Protein AF-A0AAD7ZLG3-F1 (afdb_monomer_lite)

Foldseek 3Di:
DDPPPPPPLCAAPPPRHRDDVVPDPVPDDDDDDDDDDDDDPVQVPDDPQKDWDQDPVRDIDIDGNDDDDPPDDDDDDDDDDDPDDDVVPPPD

Secondary structure (DSSP, 8-state):
---------SS-TTT-SSS-GGG-TT-----PPPPP-PPPHHHHT--TTEEEEE-TTS-EEEEESS---TT-----------S---TT----

pLDDT: mean 82.07, std 16.31, range [37.31, 97.0]

InterPro domains:
  IPR046341 SET domain superfamily [G3DSA:2.170.270.10] (9-89)

Sequence (92 aa):
MENTQKSLLTGCNVCGRNHSTESCSFLQELKPVQDTKTPSRARLTLPANLEVQNLADNTTTVLARAPFTRSIQFGPFIAKRTQMLHPAEIFL

Radius of gyration: 25.39 Å; chains: 1; bounding box: 50×35×60 Å

Structure (mmCIF, N/CA/C/O backbone):
data_AF-A0AAD7ZLG3-F1
#
_entry.id   AF-A0AAD7ZLG3-F1
#
loop_
_atom_site.group_PDB
_atom_site.id
_atom_site.type_symbol
_atom_site.label_atom_id
_atom_site.label_alt_id
_atom_site.label_comp_id
_atom_site.label_asym_id
_atom_site.label_entity_id
_atom_site.label_seq_id
_atom_site.pdbx_PDB_ins_code
_atom_site.Cartn_x
_atom_site.Cartn_y
_atom_site.Cartn_z
_atom_site.occupancy
_atom_site.B_iso_or_equiv
_atom_site.auth_seq_id
_atom_site.auth_comp_id
_atom_site.auth_asym_id
_atom_site.auth_atom_id
_atom_site.pdbx_PDB_model_num
ATOM 1 N N . MET A 1 1 ? -17.755 22.687 14.090 1.00 37.56 1 MET A N 1
ATOM 2 C CA . MET A 1 1 ? -19.178 22.492 14.436 1.00 37.56 1 MET A CA 1
ATOM 3 C C . MET A 1 1 ? -19.381 21.001 14.636 1.00 37.56 1 MET A C 1
ATOM 5 O O . MET A 1 1 ? -19.731 20.302 13.698 1.00 37.56 1 MET A O 1
ATOM 9 N N . GLU A 1 2 ? -19.032 20.501 15.819 1.00 41.03 2 GLU A N 1
ATOM 10 C CA . GLU A 1 2 ? -19.164 19.082 16.149 1.00 41.03 2 GLU A CA 1
ATOM 11 C C . GLU A 1 2 ? -20.531 18.896 16.806 1.00 41.03 2 GLU A C 1
ATOM 13 O O . GLU A 1 2 ? -20.785 19.374 17.910 1.00 41.03 2 GLU A O 1
ATOM 18 N N . ASN A 1 3 ? -21.462 18.323 16.046 1.00 46.06 3 ASN A N 1
ATOM 19 C CA . ASN A 1 3 ? -22.838 18.116 16.467 1.00 46.06 3 ASN A CA 1
ATOM 20 C C . ASN A 1 3 ? -22.894 16.865 17.349 1.00 46.06 3 ASN A C 1
ATOM 22 O O . ASN A 1 3 ? -23.190 15.768 16.878 1.00 46.06 3 ASN A O 1
ATOM 26 N N . THR A 1 4 ? -22.543 17.010 18.627 1.00 50.47 4 THR A N 1
ATOM 27 C CA . THR A 1 4 ? -22.702 15.937 19.609 1.00 50.47 4 THR A CA 1
ATOM 28 C C . THR A 1 4 ? -24.183 15.818 19.949 1.00 50.47 4 THR A C 1
ATOM 30 O O . THR A 1 4 ? -24.688 16.484 20.853 1.00 50.47 4 THR A O 1
ATOM 33 N N . GLN A 1 5 ? -24.893 14.964 19.213 1.00 54.72 5 GLN A N 1
ATOM 34 C CA . GLN A 1 5 ? -26.221 14.488 19.588 1.00 54.72 5 GLN A CA 1
ATOM 35 C C . GLN A 1 5 ? -26.107 13.706 20.907 1.00 54.72 5 GLN A C 1
ATOM 37 O O . GLN A 1 5 ? -25.960 12.486 20.925 1.00 54.72 5 GLN A O 1
ATOM 42 N N . LYS A 1 6 ? -26.126 14.420 22.039 1.00 52.59 6 LYS A N 1
ATOM 43 C CA . LYS A 1 6 ? -26.277 13.825 23.367 1.00 52.59 6 LYS A CA 1
ATOM 44 C C . LYS A 1 6 ? -27.686 13.249 23.453 1.00 52.59 6 LYS A C 1
ATOM 46 O O . LYS A 1 6 ? -28.650 13.976 23.669 1.00 52.59 6 LYS A O 1
ATOM 51 N N . SER A 1 7 ? -27.789 11.940 23.249 1.00 55.25 7 SER A N 1
ATOM 52 C CA . SER A 1 7 ? -28.999 11.173 23.521 1.00 55.25 7 SER A CA 1
ATOM 53 C C . SER A 1 7 ? -29.451 11.428 24.962 1.00 55.25 7 SER A C 1
ATOM 55 O O . SER A 1 7 ? -28.741 11.090 25.908 1.00 55.25 7 SER A O 1
ATOM 57 N N . LEU A 1 8 ? -30.625 12.046 25.114 1.00 57.59 8 LEU A N 1
ATOM 58 C CA . LEU A 1 8 ? -31.312 12.358 26.373 1.00 57.59 8 LEU A CA 1
ATOM 59 C C . LEU A 1 8 ? -31.891 11.087 27.026 1.00 57.59 8 LEU A C 1
ATOM 61 O O . LEU A 1 8 ? -33.082 11.005 27.311 1.00 57.59 8 LEU A O 1
ATOM 65 N N . LEU A 1 9 ? -31.064 10.065 27.236 1.00 58.81 9 LEU A N 1
ATOM 66 C CA . LEU A 1 9 ? -31.428 8.912 28.055 1.00 58.81 9 LEU A CA 1
ATOM 67 C C . LEU A 1 9 ? -31.048 9.256 29.494 1.00 58.81 9 LEU A C 1
ATOM 69 O O . LEU A 1 9 ? -29.869 9.305 29.840 1.00 58.81 9 LEU A O 1
ATOM 73 N N . THR A 1 10 ? -32.048 9.565 30.320 1.00 69.56 10 THR A N 1
ATOM 74 C CA . THR A 1 10 ? -31.899 9.943 31.736 1.00 69.56 10 THR A CA 1
ATOM 75 C C . THR A 1 10 ? -31.546 8.726 32.603 1.00 69.56 10 THR A C 1
ATOM 77 O O . THR A 1 10 ? -32.249 8.397 33.555 1.00 69.56 10 THR A O 1
ATOM 80 N N . GLY A 1 11 ? -30.486 8.000 32.248 1.00 79.12 11 GLY A N 1
ATOM 81 C CA . GLY A 1 11 ? -30.049 6.808 32.961 1.00 79.12 11 GLY A CA 1
ATOM 82 C C . GLY A 1 11 ? -29.055 5.955 32.178 1.00 79.12 11 GLY A C 1
ATOM 83 O O . GLY A 1 11 ? -28.840 6.125 30.981 1.00 79.12 11 GLY A O 1
ATOM 84 N N . CYS A 1 12 ? -28.443 5.015 32.887 1.00 86.94 12 CYS A N 1
ATOM 85 C CA . CYS A 1 12 ? -27.511 4.047 32.339 1.00 86.94 12 CYS A CA 1
ATOM 86 C C . CYS A 1 12 ? -28.217 3.088 31.371 1.00 86.94 12 CYS A C 1
ATOM 88 O O . CYS A 1 12 ? -29.170 2.411 31.756 1.00 86.94 12 CYS A O 1
ATOM 90 N N . ASN A 1 13 ? -27.693 2.938 30.152 1.00 85.81 13 ASN A N 1
ATOM 91 C CA . ASN A 1 13 ? -28.260 2.047 29.127 1.00 85.81 13 ASN A CA 1
ATOM 92 C C . ASN A 1 13 ? -28.091 0.550 29.437 1.00 85.81 13 ASN A C 1
ATOM 94 O O . ASN A 1 13 ? -28.653 -0.286 28.741 1.00 85.81 13 ASN A O 1
ATOM 98 N N . VAL A 1 14 ? -27.298 0.206 30.453 1.00 87.25 14 VAL A N 1
ATOM 99 C CA . VAL A 1 14 ? -27.014 -1.185 30.840 1.00 87.25 14 VAL A CA 1
ATOM 100 C C . VAL A 1 14 ? -27.894 -1.634 32.003 1.00 87.25 14 VAL A C 1
ATOM 102 O O . VAL A 1 14 ? -28.344 -2.773 32.024 1.00 87.25 14 VAL A O 1
ATOM 105 N N . CYS A 1 15 ? -28.160 -0.759 32.978 1.00 87.25 15 CYS A N 1
ATOM 106 C CA . CYS A 1 15 ? -28.911 -1.143 34.180 1.00 87.25 15 CYS A CA 1
ATOM 107 C C . CYS A 1 15 ? -30.014 -0.175 34.611 1.00 87.25 15 CYS A C 1
ATOM 109 O O . CYS A 1 15 ? -30.581 -0.351 35.687 1.00 87.25 15 CYS A O 1
ATOM 111 N N . GLY A 1 16 ? -30.286 0.872 33.831 1.00 84.25 16 GLY A N 1
ATOM 112 C CA . GLY A 1 16 ? -31.368 1.829 34.077 1.00 84.25 16 GLY A CA 1
ATOM 113 C C . GLY A 1 16 ? -31.184 2.743 35.294 1.00 84.25 16 GLY A C 1
ATOM 114 O O . GLY A 1 16 ? -32.046 3.570 35.568 1.00 84.25 16 GLY A O 1
ATOM 115 N N . ARG A 1 17 ? -30.079 2.622 36.041 1.00 85.19 17 ARG A N 1
ATOM 116 C CA . ARG A 1 17 ? -29.780 3.473 37.206 1.00 85.19 17 ARG A CA 1
ATOM 117 C C . ARG A 1 17 ? -29.204 4.828 36.783 1.00 85.19 17 ARG A C 1
ATOM 119 O O . ARG A 1 17 ? -28.662 4.964 35.690 1.00 85.19 17 ARG A O 1
ATOM 126 N N . ASN A 1 18 ? -29.275 5.821 37.670 1.00 86.19 18 ASN A N 1
ATOM 127 C CA . ASN A 1 18 ? -28.799 7.181 37.399 1.00 86.19 18 ASN A CA 1
ATOM 128 C C . ASN A 1 18 ? -27.261 7.284 37.449 1.00 86.19 18 ASN A C 1
ATOM 130 O O . ASN A 1 18 ? -26.684 7.654 38.468 1.00 86.19 18 ASN A O 1
ATOM 134 N N . HIS A 1 19 ? -26.602 6.894 36.362 1.00 84.06 19 HIS A N 1
ATOM 135 C CA . HIS A 1 19 ? -25.175 7.094 36.104 1.00 84.06 19 HIS A CA 1
ATOM 136 C C . HIS A 1 19 ? -24.908 7.043 34.594 1.00 84.06 19 HIS A C 1
ATOM 138 O O . HIS A 1 19 ? -25.754 6.578 33.827 1.00 84.06 19 HIS A O 1
ATOM 144 N N . SER A 1 20 ? -23.733 7.506 34.157 1.00 84.62 20 SER A N 1
ATOM 145 C CA . SER A 1 20 ? -23.309 7.333 32.764 1.00 84.62 20 SER A CA 1
ATOM 146 C C . SER A 1 20 ? -23.098 5.852 32.465 1.00 84.62 20 SER A C 1
ATOM 148 O O . SER A 1 20 ? -22.556 5.129 33.295 1.00 84.62 20 SER A O 1
ATOM 150 N N . THR A 1 21 ? -23.466 5.392 31.272 1.00 84.12 21 THR A N 1
ATOM 151 C CA . THR A 1 21 ? -23.284 3.986 30.881 1.00 84.12 21 THR A CA 1
ATOM 152 C C . THR A 1 21 ? -21.849 3.498 31.107 1.00 84.12 21 THR A C 1
ATOM 154 O O . THR A 1 21 ? -21.670 2.403 31.621 1.00 84.12 21 THR A O 1
ATOM 157 N N . GLU A 1 22 ? -20.846 4.337 30.840 1.00 82.56 22 GLU A N 1
ATOM 158 C CA . GLU A 1 22 ? -19.414 4.044 31.028 1.00 82.56 22 GLU A CA 1
ATOM 159 C C . GLU A 1 22 ? -19.017 3.716 32.478 1.00 82.56 22 GLU A C 1
ATOM 161 O O . GLU A 1 22 ? -18.080 2.958 32.697 1.00 82.56 22 GLU A O 1
ATOM 166 N N . SER A 1 23 ? -19.731 4.256 33.472 1.00 82.50 23 SER A N 1
ATOM 167 C CA . SER A 1 23 ? -19.450 4.045 34.903 1.00 82.50 23 SER A CA 1
ATOM 168 C C . SER A 1 23 ? -20.252 2.892 35.517 1.00 82.50 23 SER A C 1
ATOM 170 O O . SER A 1 23 ? -20.289 2.717 36.736 1.00 82.50 23 SER A O 1
ATOM 172 N N . CYS A 1 24 ? -20.936 2.105 34.684 1.00 86.94 24 CYS A N 1
ATOM 173 C CA . CYS A 1 24 ? -21.805 1.045 35.154 1.00 86.94 24 CYS A CA 1
ATOM 174 C C . CYS A 1 24 ? -21.013 -0.119 35.744 1.00 86.94 24 CYS A C 1
ATOM 176 O O . CYS A 1 24 ? -20.189 -0.724 35.071 1.00 86.94 24 CYS A O 1
ATOM 178 N N . SER A 1 25 ? -21.354 -0.521 36.969 1.00 84.56 25 SER A N 1
ATOM 179 C CA . SER A 1 25 ? -20.721 -1.655 37.656 1.00 84.56 25 SER A CA 1
ATOM 180 C C . SER A 1 25 ? -20.889 -3.000 36.933 1.00 84.56 25 SER A C 1
ATOM 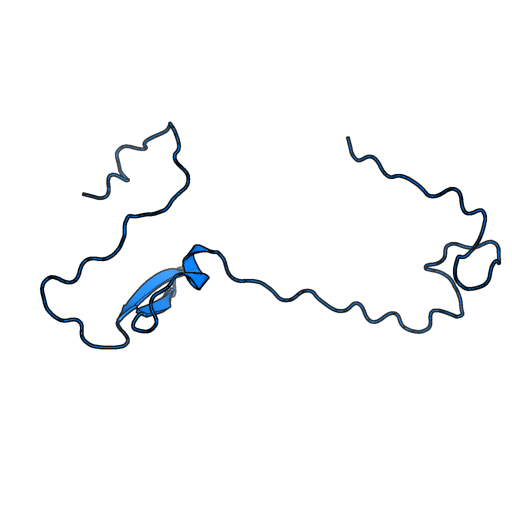182 O O . SER A 1 25 ? -20.199 -3.958 37.264 1.00 84.56 25 SER A O 1
ATOM 184 N N . PHE A 1 26 ? -21.838 -3.092 35.993 1.00 84.38 26 PHE A N 1
ATOM 185 C CA . PHE A 1 26 ? -22.027 -4.264 35.133 1.00 84.38 26 PHE A CA 1
ATOM 186 C C . PHE A 1 26 ? -21.055 -4.294 33.946 1.00 84.38 26 PHE A C 1
ATOM 188 O O . PHE A 1 26 ? -20.816 -5.361 33.390 1.00 84.38 26 PHE A O 1
ATOM 195 N N . LEU A 1 27 ? -20.481 -3.150 33.562 1.00 81.31 27 LEU A N 1
ATOM 196 C CA . LEU A 1 27 ? -19.411 -3.077 32.572 1.00 81.31 27 LEU A CA 1
ATOM 197 C C . LEU A 1 27 ? -18.079 -3.358 33.276 1.00 81.31 27 LEU A C 1
ATOM 199 O O . LEU A 1 27 ? -17.320 -2.451 33.604 1.00 81.31 27 LEU A O 1
ATOM 203 N N . GLN A 1 28 ? -17.814 -4.629 33.568 1.00 73.12 28 GLN A N 1
ATOM 204 C CA . GLN A 1 28 ? -16.504 -5.050 34.060 1.00 73.12 28 GLN A CA 1
ATOM 205 C C . GLN A 1 28 ? -15.515 -5.117 32.888 1.00 73.12 28 GLN A C 1
ATOM 207 O O . GLN A 1 28 ? -15.811 -5.731 31.867 1.00 73.12 28 GLN A O 1
ATOM 212 N N . GLU A 1 29 ? -14.364 -4.455 33.045 1.00 71.81 29 GLU A N 1
ATOM 213 C CA . GLU A 1 29 ? -13.205 -4.478 32.135 1.00 71.81 29 GLU A CA 1
ATOM 214 C C . GLU A 1 29 ? -13.544 -4.404 30.638 1.00 71.81 29 GLU A C 1
ATOM 216 O O . GLU A 1 29 ? -13.344 -5.350 29.872 1.00 71.81 29 GLU A O 1
ATOM 221 N N . LEU A 1 30 ? -14.006 -3.235 30.193 1.00 74.06 30 LEU A N 1
ATOM 222 C CA . LEU A 1 30 ? -14.107 -2.942 28.767 1.00 74.06 30 LEU A CA 1
ATOM 223 C C . LEU A 1 30 ? -12.718 -3.055 28.125 1.00 74.06 30 LEU A C 1
ATOM 225 O O . LEU A 1 30 ? -11.842 -2.223 28.358 1.00 74.06 30 LEU A O 1
ATOM 229 N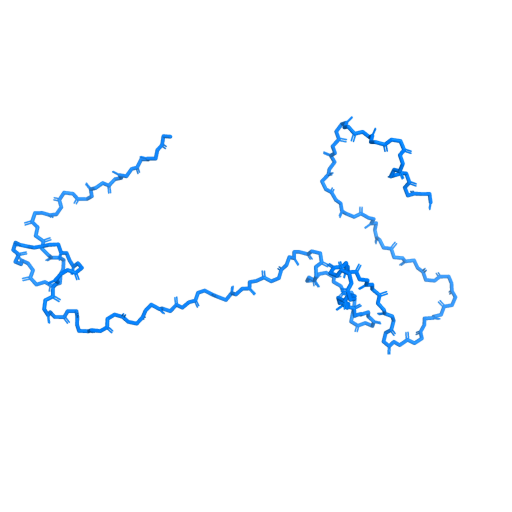 N . LYS A 1 31 ? -12.517 -4.086 27.303 1.00 81.44 31 LYS A N 1
ATOM 230 C CA . LYS A 1 31 ? -11.320 -4.238 26.472 1.00 81.44 31 LYS A CA 1
ATOM 231 C C . LYS A 1 31 ? -11.620 -3.637 25.102 1.00 81.44 31 LYS A C 1
ATOM 233 O O . LYS A 1 31 ? -12.317 -4.285 24.318 1.00 81.44 31 LYS A O 1
ATOM 238 N N . PRO A 1 32 ? -11.154 -2.411 24.800 1.00 80.62 32 PRO A N 1
ATOM 239 C CA . PRO A 1 32 ? -11.379 -1.827 23.490 1.00 80.62 32 PRO A CA 1
ATOM 240 C C . PRO A 1 32 ? -10.672 -2.683 22.440 1.00 80.62 32 PRO A C 1
ATOM 242 O O . PRO A 1 32 ? -9.467 -2.936 22.532 1.00 80.62 32 PRO A O 1
ATOM 245 N N . VAL A 1 33 ? -11.425 -3.124 21.438 1.00 89.38 33 VAL A N 1
ATOM 246 C CA . VAL A 1 33 ? -10.847 -3.756 20.255 1.00 89.38 33 VAL A CA 1
ATOM 247 C C . VAL A 1 33 ? -10.192 -2.649 19.441 1.00 89.38 33 VAL A C 1
ATOM 249 O O . VAL A 1 33 ? -10.850 -1.687 19.058 1.00 89.38 33 VAL A O 1
ATOM 252 N N . GLN A 1 34 ? -8.882 -2.757 19.235 1.00 90.31 34 GLN A N 1
ATOM 253 C CA . GLN A 1 34 ? -8.145 -1.790 18.432 1.00 90.31 34 GLN A CA 1
ATOM 254 C C . GLN A 1 34 ? -8.424 -2.028 16.953 1.00 90.31 34 GLN A C 1
ATOM 256 O O . GLN A 1 34 ? -8.389 -3.168 16.483 1.00 90.31 34 GLN A O 1
ATOM 261 N N . ASP A 1 35 ? -8.644 -0.944 16.217 1.00 89.00 35 ASP A N 1
ATOM 262 C CA . ASP A 1 35 ? -8.802 -1.017 14.774 1.00 89.00 35 ASP A CA 1
ATOM 263 C C . ASP A 1 35 ? -7.522 -1.523 14.105 1.00 89.00 35 ASP A C 1
ATOM 265 O O . ASP A 1 35 ? -6.390 -1.235 14.513 1.00 89.00 35 ASP A O 1
ATOM 269 N N . THR A 1 36 ? -7.703 -2.261 13.014 1.00 90.31 36 THR A N 1
ATOM 270 C CA . THR A 1 36 ? -6.578 -2.695 12.188 1.00 90.31 36 THR A CA 1
ATOM 271 C C . THR A 1 36 ? -6.018 -1.497 11.428 1.00 90.31 36 THR A C 1
ATOM 273 O O . THR A 1 36 ? -6.733 -0.821 10.684 1.00 90.31 36 THR A O 1
ATOM 276 N N . LYS A 1 37 ? -4.710 -1.250 11.562 1.00 88.38 37 LYS A N 1
ATOM 277 C CA . LYS A 1 37 ? -4.017 -0.235 10.760 1.00 88.38 37 LYS A CA 1
ATOM 278 C C . LYS A 1 37 ? -4.045 -0.645 9.291 1.00 88.38 37 LYS A C 1
ATOM 280 O O . LYS A 1 37 ? -3.277 -1.500 8.858 1.00 88.38 37 LYS A O 1
ATOM 285 N N . THR A 1 38 ? -4.929 -0.017 8.525 1.00 89.62 38 THR A N 1
ATOM 286 C CA . THR A 1 38 ? -5.040 -0.271 7.090 1.00 89.62 38 THR A CA 1
ATOM 287 C C . THR A 1 38 ? -3.940 0.507 6.359 1.00 89.62 38 THR A C 1
ATOM 289 O O . THR A 1 38 ? -3.814 1.717 6.569 1.00 89.62 38 THR A O 1
ATOM 292 N N . PRO A 1 39 ? -3.112 -0.143 5.524 1.00 87.81 39 PRO A N 1
ATOM 293 C CA . PRO A 1 39 ? -2.081 0.550 4.760 1.00 87.81 39 PRO A CA 1
ATOM 294 C C . PRO A 1 39 ? -2.696 1.520 3.742 1.00 87.81 39 PRO A C 1
ATOM 296 O O . PRO A 1 39 ? -3.855 1.400 3.345 1.00 87.81 39 PRO A O 1
ATOM 299 N N . SER A 1 40 ? -1.903 2.497 3.296 1.00 90.75 40 SER A N 1
ATOM 300 C CA . SER A 1 40 ? -2.360 3.468 2.301 1.00 90.75 40 SER A CA 1
ATOM 301 C C . SER A 1 40 ? -2.733 2.788 0.981 1.00 90.75 40 SER A C 1
ATOM 303 O O . SER A 1 40 ? -2.169 1.754 0.614 1.00 90.75 40 SER A O 1
ATOM 305 N N . ARG A 1 41 ? -3.627 3.424 0.209 1.00 91.38 41 ARG A N 1
ATOM 306 C CA . ARG A 1 41 ? -3.998 2.951 -1.135 1.00 91.38 41 ARG A CA 1
ATOM 307 C C . ARG A 1 41 ? -2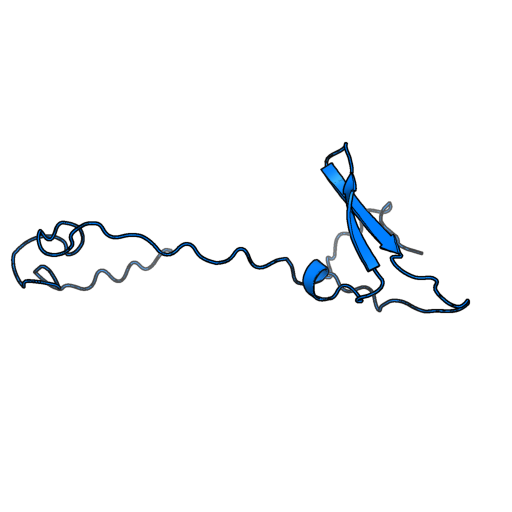.770 2.677 -2.006 1.00 91.38 41 ARG A C 1
ATOM 309 O O . ARG A 1 41 ? -2.739 1.655 -2.671 1.00 91.38 41 ARG A O 1
ATOM 316 N N . ALA A 1 42 ? -1.753 3.539 -1.945 1.00 91.62 42 ALA A N 1
ATOM 317 C CA . ALA A 1 42 ? -0.513 3.374 -2.704 1.00 91.62 42 ALA A CA 1
ATOM 318 C C . ALA A 1 42 ? 0.224 2.060 -2.380 1.00 91.62 42 ALA A C 1
ATOM 320 O O . ALA A 1 42 ? 0.751 1.419 -3.285 1.00 91.62 42 ALA A O 1
ATOM 321 N N . ARG A 1 43 ? 0.232 1.633 -1.107 1.00 91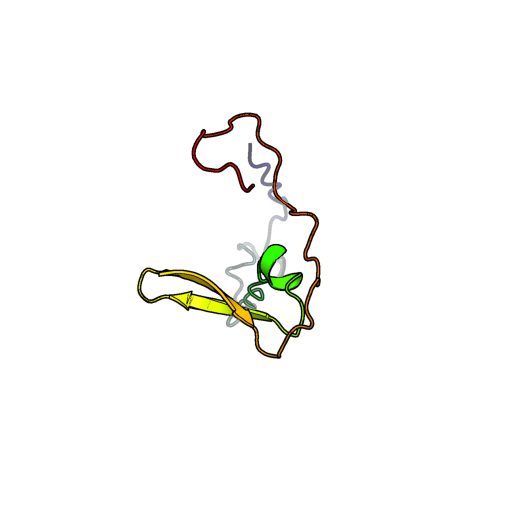.88 43 ARG A N 1
ATOM 322 C CA . ARG A 1 43 ? 0.848 0.364 -0.681 1.00 91.88 43 ARG A CA 1
ATOM 323 C C . ARG A 1 43 ? -0.010 -0.841 -1.065 1.00 91.88 43 ARG A C 1
ATOM 325 O O . ARG A 1 43 ? 0.533 -1.864 -1.458 1.00 91.88 43 ARG A O 1
ATOM 332 N N . LEU A 1 44 ? -1.334 -0.707 -0.988 1.00 93.31 44 LEU A N 1
ATOM 333 C CA . LEU A 1 44 ? -2.274 -1.763 -1.383 1.00 93.31 44 LEU A CA 1
ATOM 334 C C . LEU A 1 44 ? -2.262 -2.051 -2.889 1.00 93.31 44 LEU A C 1
ATOM 336 O O . LEU A 1 44 ? -2.559 -3.166 -3.295 1.00 93.31 44 LEU A O 1
ATOM 340 N N . THR A 1 45 ? -1.927 -1.062 -3.718 1.00 94.88 45 THR A N 1
ATOM 341 C CA . THR A 1 45 ? -1.859 -1.214 -5.180 1.00 94.88 45 THR A CA 1
ATOM 342 C C . THR A 1 45 ? -0.500 -1.694 -5.691 1.00 94.88 45 THR A C 1
ATOM 344 O O . THR A 1 45 ? -0.297 -1.734 -6.902 1.00 94.88 45 THR A O 1
ATOM 347 N N . LEU A 1 46 ? 0.450 -2.011 -4.805 1.00 95.00 46 LEU A N 1
ATOM 348 C CA . LEU A 1 46 ? 1.782 -2.443 -5.215 1.00 95.00 46 LEU A CA 1
ATOM 349 C C . LEU A 1 46 ? 1.715 -3.820 -5.913 1.00 95.00 46 LEU A C 1
ATOM 351 O O . LEU A 1 46 ? 1.184 -4.769 -5.333 1.00 95.00 46 LEU A O 1
ATOM 355 N N . PRO A 1 47 ? 2.263 -3.966 -7.132 1.00 95.31 47 PRO A N 1
ATOM 356 C CA . PRO A 1 47 ? 2.373 -5.259 -7.805 1.00 95.31 47 PRO A CA 1
ATOM 357 C C . PRO A 1 47 ? 3.136 -6.299 -6.970 1.00 95.31 47 PRO A C 1
ATOM 359 O O . PRO A 1 47 ? 4.131 -5.973 -6.333 1.00 95.31 47 PRO A O 1
ATOM 362 N N . ALA A 1 48 ? 2.735 -7.572 -7.044 1.00 93.69 48 ALA A N 1
ATOM 363 C CA . ALA A 1 48 ? 3.275 -8.654 -6.204 1.00 93.69 48 ALA A CA 1
ATOM 364 C C . ALA A 1 48 ? 4.797 -8.897 -6.334 1.00 93.69 48 ALA A C 1
ATOM 366 O O . ALA A 1 48 ? 5.429 -9.413 -5.410 1.00 93.69 48 ALA A O 1
ATOM 367 N N . ASN A 1 49 ? 5.386 -8.519 -7.472 1.00 96.31 49 ASN A N 1
ATOM 368 C CA . ASN A 1 49 ? 6.823 -8.647 -7.738 1.00 96.31 49 ASN A CA 1
ATOM 369 C C . ASN A 1 49 ? 7.631 -7.420 -7.288 1.00 96.31 49 ASN A C 1
ATOM 371 O O . ASN A 1 49 ? 8.819 -7.327 -7.595 1.00 96.31 49 ASN A O 1
ATOM 375 N N . LEU A 1 50 ? 6.996 -6.483 -6.586 1.00 96.81 50 LEU A N 1
ATOM 376 C CA . LEU A 1 50 ? 7.629 -5.322 -5.985 1.00 96.81 50 LEU A CA 1
ATOM 377 C C . LEU A 1 50 ? 7.475 -5.362 -4.461 1.00 96.81 50 LEU A C 1
ATOM 379 O O . LEU A 1 50 ? 6.561 -5.983 -3.922 1.00 96.81 50 LEU A O 1
ATOM 383 N N . GLU A 1 51 ? 8.379 -4.685 -3.767 1.00 95.88 51 GLU A N 1
ATOM 384 C CA . GLU A 1 51 ? 8.377 -4.533 -2.316 1.00 95.88 51 GLU A CA 1
ATOM 385 C C . GLU A 1 51 ? 8.639 -3.086 -1.935 1.00 95.88 51 GLU A C 1
ATOM 387 O O . GLU A 1 51 ? 9.437 -2.414 -2.581 1.00 95.88 51 GLU A O 1
ATOM 392 N N . VAL A 1 52 ? 7.989 -2.612 -0.873 1.00 95.19 52 VAL A N 1
ATOM 393 C CA . VAL A 1 52 ? 8.284 -1.301 -0.298 1.00 95.19 52 VAL A CA 1
ATOM 394 C C . VAL A 1 52 ? 9.204 -1.467 0.905 1.00 95.19 52 VAL A C 1
ATOM 396 O O . VAL A 1 52 ? 8.808 -2.094 1.885 1.00 95.19 52 VAL A O 1
ATOM 399 N N . GLN A 1 53 ? 10.379 -0.842 0.866 1.00 95.25 53 GLN A N 1
ATOM 400 C CA . GLN A 1 53 ? 11.348 -0.867 1.962 1.00 95.25 53 GLN A CA 1
ATOM 401 C C . GLN A 1 53 ? 11.557 0.537 2.539 1.00 95.25 53 GLN A C 1
ATOM 403 O O . GLN A 1 53 ? 11.618 1.520 1.799 1.00 95.25 53 GLN A O 1
ATOM 408 N N . ASN A 1 54 ? 11.675 0.629 3.865 1.00 94.75 54 ASN A N 1
ATOM 409 C CA . ASN A 1 54 ? 12.090 1.860 4.534 1.00 94.75 54 ASN A CA 1
ATOM 410 C C . ASN A 1 54 ? 13.618 1.900 4.620 1.00 94.75 54 ASN A C 1
ATOM 412 O O . ASN A 1 54 ? 14.246 0.908 4.998 1.00 94.75 54 ASN A O 1
ATOM 416 N N . LEU A 1 55 ? 14.198 3.042 4.276 1.00 93.38 55 LEU A N 1
ATOM 417 C CA . LEU A 1 55 ? 15.633 3.289 4.339 1.00 93.38 55 LEU A CA 1
ATOM 418 C C . LEU A 1 55 ? 16.029 3.868 5.708 1.00 93.38 55 LEU A C 1
ATOM 420 O O . LEU A 1 55 ? 15.178 4.255 6.511 1.00 93.38 55 LEU A O 1
ATOM 424 N N . ALA A 1 56 ? 17.335 3.911 5.987 1.00 95.12 56 ALA A N 1
ATOM 425 C CA . ALA A 1 56 ? 17.876 4.370 7.273 1.00 95.12 56 ALA A CA 1
ATOM 426 C C . ALA A 1 56 ? 17.571 5.850 7.580 1.00 95.12 56 ALA A C 1
ATOM 428 O O . ALA A 1 56 ? 17.560 6.256 8.738 1.00 95.12 56 ALA A O 1
ATOM 429 N N . ASP A 1 57 ? 17.296 6.648 6.551 1.00 94.44 57 ASP A N 1
ATOM 430 C CA . ASP A 1 57 ? 16.889 8.052 6.634 1.00 94.44 57 ASP A CA 1
ATOM 431 C C . ASP A 1 57 ? 15.365 8.236 6.808 1.00 94.44 57 ASP A C 1
ATOM 433 O O . ASP A 1 57 ? 14.863 9.356 6.744 1.00 94.44 57 ASP A O 1
ATOM 437 N N . ASN A 1 58 ? 14.623 7.148 7.050 1.00 91.25 58 ASN A N 1
ATOM 438 C CA . ASN A 1 58 ? 13.158 7.088 7.110 1.00 91.25 58 ASN A CA 1
ATOM 439 C C . ASN A 1 58 ? 12.441 7.399 5.787 1.00 91.25 58 ASN A C 1
ATOM 441 O O . ASN A 1 58 ? 11.215 7.549 5.775 1.00 91.25 58 ASN A O 1
ATOM 445 N N . THR A 1 59 ? 13.158 7.461 4.664 1.00 93.31 59 THR A N 1
ATOM 446 C CA . THR A 1 59 ? 12.519 7.514 3.348 1.00 93.31 59 THR A CA 1
ATOM 447 C C . THR A 1 59 ? 12.051 6.124 2.919 1.00 93.31 59 THR A C 1
ATOM 449 O O . THR A 1 59 ? 12.330 5.105 3.557 1.00 93.31 59 THR A O 1
ATOM 452 N N . THR A 1 60 ? 11.254 6.066 1.855 1.00 93.50 60 THR A N 1
ATOM 453 C CA . THR A 1 60 ? 10.655 4.829 1.351 1.00 93.50 60 THR A CA 1
ATOM 454 C C . THR A 1 60 ? 11.087 4.595 -0.093 1.00 93.50 60 THR A C 1
ATOM 456 O O . THR A 1 60 ? 10.981 5.502 -0.914 1.00 93.50 60 THR A O 1
ATOM 459 N N . THR A 1 61 ? 11.515 3.373 -0.416 1.00 95.06 61 THR A N 1
ATOM 460 C CA . THR A 1 61 ? 11.879 2.947 -1.777 1.00 95.06 61 THR A CA 1
ATOM 461 C C . THR A 1 61 ? 11.058 1.739 -2.233 1.00 95.06 61 THR A C 1
ATOM 463 O O . THR A 1 61 ? 10.397 1.086 -1.420 1.00 95.06 61 THR A O 1
ATOM 466 N N . VAL A 1 62 ? 11.097 1.439 -3.534 1.00 95.50 62 VAL A N 1
ATOM 467 C CA . VAL A 1 62 ? 10.446 0.275 -4.147 1.00 95.50 62 VAL A CA 1
ATOM 468 C C . VAL A 1 62 ? 11.500 -0.625 -4.788 1.00 95.50 62 VAL A C 1
ATOM 470 O O . VAL A 1 62 ? 12.272 -0.175 -5.631 1.00 95.50 62 VAL A O 1
ATOM 473 N N . LEU A 1 63 ? 11.517 -1.901 -4.407 1.00 96.38 63 LEU A N 1
ATOM 474 C CA . LEU A 1 63 ? 12.472 -2.901 -4.880 1.00 96.38 63 LEU A CA 1
ATOM 475 C C . LEU A 1 63 ? 11.792 -3.999 -5.692 1.00 96.38 63 LEU A C 1
ATOM 477 O O . LEU A 1 63 ? 10.666 -4.395 -5.407 1.00 96.38 63 LEU A O 1
ATOM 481 N N . ALA A 1 64 ? 12.509 -4.528 -6.681 1.00 96.75 64 ALA A N 1
ATOM 482 C CA . ALA A 1 64 ? 12.091 -5.698 -7.439 1.00 96.75 64 ALA A CA 1
ATOM 483 C C . ALA A 1 64 ? 12.384 -6.985 -6.658 1.00 96.75 64 ALA A C 1
ATOM 485 O O . ALA A 1 64 ? 13.530 -7.252 -6.305 1.00 96.75 64 ALA A O 1
ATOM 486 N N . ARG A 1 65 ? 11.357 -7.812 -6.444 1.00 97.00 65 ARG A N 1
ATOM 487 C CA . ARG A 1 65 ? 11.493 -9.160 -5.864 1.00 97.00 65 ARG A CA 1
ATOM 488 C C . ARG A 1 65 ? 11.716 -10.248 -6.915 1.00 97.00 65 ARG A C 1
ATOM 490 O O . ARG A 1 65 ? 12.085 -11.365 -6.568 1.00 97.00 65 ARG A O 1
ATOM 497 N N . ALA A 1 66 ? 11.483 -9.931 -8.188 1.00 95.50 66 ALA A N 1
ATOM 498 C CA . ALA A 1 66 ? 11.690 -10.828 -9.318 1.00 95.50 66 ALA A CA 1
ATOM 499 C C . ALA A 1 66 ? 12.212 -10.050 -10.542 1.00 95.50 66 ALA A C 1
ATOM 501 O O . ALA A 1 66 ? 11.976 -8.842 -10.637 1.00 95.50 66 ALA A O 1
ATOM 502 N N . PRO A 1 67 ? 12.900 -10.712 -11.491 1.00 95.12 67 PRO A N 1
ATOM 503 C CA . PRO A 1 67 ? 13.318 -10.083 -12.738 1.00 95.12 67 PRO A CA 1
ATOM 504 C C . PRO A 1 67 ? 12.125 -9.603 -13.567 1.00 95.12 67 PRO A C 1
ATOM 506 O O . PRO A 1 67 ? 11.096 -10.272 -13.660 1.00 95.12 67 PRO A O 1
ATOM 509 N N . PHE A 1 68 ? 12.305 -8.469 -14.233 1.00 94.94 68 PHE A N 1
ATOM 510 C CA . PHE A 1 68 ? 11.357 -7.914 -15.191 1.00 94.94 68 PHE A CA 1
ATOM 511 C C . PHE A 1 68 ? 11.912 -8.079 -16.608 1.00 94.94 68 PHE A C 1
ATOM 513 O O . PHE A 1 68 ? 13.110 -7.892 -16.840 1.00 94.94 68 PHE A O 1
ATOM 520 N N . THR A 1 69 ? 11.059 -8.426 -17.574 1.00 96.44 69 THR A N 1
ATOM 521 C CA . THR A 1 69 ? 11.444 -8.372 -18.989 1.00 96.44 69 THR A CA 1
ATOM 522 C C . THR A 1 69 ? 11.642 -6.921 -19.418 1.00 96.44 69 THR A C 1
ATOM 524 O O . THR A 1 69 ? 11.078 -5.994 -18.831 1.00 96.44 69 THR A O 1
ATOM 527 N N . ARG A 1 70 ? 12.437 -6.702 -20.468 1.00 94.88 70 ARG A N 1
ATOM 528 C CA . ARG A 1 70 ? 12.588 -5.361 -21.047 1.00 94.88 70 ARG A CA 1
ATOM 529 C C . ARG A 1 70 ? 11.238 -4.838 -21.550 1.00 94.88 70 ARG A C 1
ATOM 531 O O . ARG A 1 70 ? 10.370 -5.623 -21.927 1.00 94.88 70 ARG A O 1
ATOM 538 N N . SER A 1 71 ? 11.099 -3.513 -21.559 1.00 94.75 71 SER A N 1
ATOM 539 C CA . SER A 1 71 ? 9.911 -2.802 -22.055 1.00 94.75 71 SER A CA 1
ATOM 540 C C . SER A 1 71 ? 8.624 -3.025 -21.246 1.00 94.75 71 SER A C 1
ATOM 542 O O . SER A 1 71 ? 7.530 -2.875 -21.782 1.00 94.75 71 SER A O 1
ATOM 544 N N . ILE A 1 72 ? 8.732 -3.361 -19.955 1.00 95.19 72 ILE A N 1
ATOM 545 C CA . ILE A 1 72 ? 7.582 -3.340 -19.041 1.00 95.19 72 ILE A CA 1
ATOM 546 C C . ILE A 1 72 ? 7.219 -1.895 -18.697 1.00 95.19 72 ILE A C 1
ATOM 548 O O . ILE A 1 72 ? 8.089 -1.075 -18.407 1.00 95.19 72 ILE A O 1
ATOM 552 N N . GLN A 1 73 ? 5.920 -1.604 -18.703 1.00 95.50 73 GLN A N 1
ATOM 553 C CA . GLN A 1 73 ? 5.367 -0.301 -18.361 1.00 95.50 73 GLN A CA 1
ATOM 554 C C . GLN A 1 73 ? 4.620 -0.376 -17.026 1.00 95.50 73 GLN A C 1
ATOM 556 O O . GLN A 1 73 ? 3.778 -1.250 -16.824 1.00 95.50 73 GLN A O 1
ATOM 561 N N . PHE A 1 74 ? 4.902 0.570 -16.130 1.00 94.44 74 PHE A N 1
ATOM 562 C CA . PHE A 1 74 ? 4.135 0.789 -14.905 1.00 94.44 74 PHE A CA 1
ATOM 563 C C . PHE A 1 74 ? 3.251 2.027 -15.058 1.00 94.44 74 PHE A C 1
ATOM 565 O O . PHE A 1 74 ? 3.633 2.992 -15.718 1.00 94.44 74 PHE A O 1
ATOM 572 N N . GLY A 1 75 ? 2.090 2.019 -14.405 1.00 92.88 75 GLY A N 1
ATOM 573 C CA . GLY A 1 75 ? 1.225 3.189 -14.303 1.00 92.88 75 GLY A CA 1
ATOM 574 C C . GLY A 1 75 ? -0.170 3.004 -14.910 1.00 92.88 75 GLY A C 1
ATOM 575 O O . GLY A 1 75 ? -0.602 1.870 -15.121 1.00 92.88 75 GLY A O 1
ATOM 576 N N . PRO A 1 76 ? -0.897 4.110 -15.153 1.00 94.12 76 PRO A N 1
ATOM 577 C CA . PRO A 1 76 ? -0.450 5.504 -15.030 1.00 94.12 76 PRO A CA 1
ATOM 578 C C . PRO A 1 76 ? -0.113 5.905 -13.586 1.00 94.12 76 PRO A C 1
ATOM 580 O O . PRO A 1 76 ? -0.542 5.256 -12.633 1.00 94.12 76 PRO A O 1
ATOM 583 N N . PHE A 1 77 ? 0.653 6.982 -13.414 1.00 92.12 77 PHE A N 1
ATOM 584 C CA . PHE A 1 77 ? 0.889 7.560 -12.091 1.00 92.12 77 PHE A CA 1
ATOM 585 C C . PHE A 1 77 ? -0.422 8.113 -11.512 1.00 92.12 77 PHE A C 1
ATOM 587 O O . PHE A 1 77 ? -1.143 8.856 -12.180 1.00 92.12 77 PHE A O 1
ATOM 594 N N . ILE A 1 78 ? -0.735 7.748 -10.267 1.00 91.75 78 ILE A N 1
ATOM 595 C CA . ILE A 1 78 ? -1.967 8.152 -9.582 1.00 91.75 78 ILE A CA 1
ATOM 596 C C . ILE A 1 78 ? -1.591 8.971 -8.351 1.00 91.75 78 ILE A C 1
ATOM 598 O O . ILE A 1 78 ? -1.054 8.443 -7.380 1.00 91.75 78 ILE A O 1
ATOM 602 N N . ALA A 1 79 ? -1.951 10.250 -8.366 1.00 90.31 79 ALA A N 1
ATOM 603 C CA . ALA A 1 79 ? -1.836 11.145 -7.224 1.00 90.31 79 ALA A CA 1
ATOM 604 C C . ALA A 1 79 ? -2.960 12.189 -7.240 1.00 90.31 79 ALA A C 1
ATOM 606 O O . ALA A 1 79 ? -3.695 12.336 -8.220 1.00 90.31 79 ALA A O 1
ATOM 607 N N . LYS A 1 80 ? -3.103 12.931 -6.139 1.00 89.06 80 LYS A N 1
ATOM 608 C CA . LYS A 1 80 ? -4.010 14.080 -6.086 1.00 89.06 80 LYS A CA 1
ATOM 609 C C . LYS A 1 80 ? -3.498 15.165 -7.038 1.00 89.06 80 LYS A C 1
ATOM 611 O O . LYS A 1 80 ? -2.368 15.616 -6.896 1.00 89.06 80 LYS A O 1
ATOM 616 N N . ARG A 1 81 ? -4.343 15.628 -7.962 1.00 84.75 81 ARG A N 1
ATOM 617 C CA . ARG A 1 81 ? -4.021 16.765 -8.835 1.00 84.75 81 ARG A CA 1
ATOM 618 C C . ARG A 1 81 ? -4.058 18.062 -8.021 1.00 84.75 81 ARG A C 1
ATOM 620 O O . ARG A 1 81 ? -5.098 18.401 -7.458 1.00 84.75 81 ARG A O 1
ATOM 627 N N . THR A 1 82 ? -2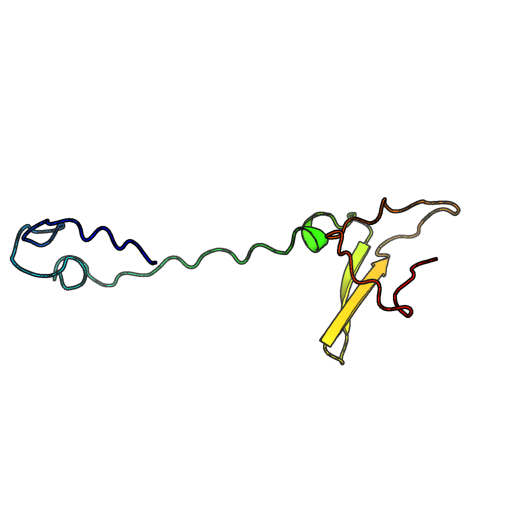.943 18.780 -7.957 1.00 83.81 82 THR A N 1
ATOM 628 C CA . THR A 1 82 ? -2.831 20.099 -7.315 1.00 83.81 82 THR A CA 1
ATOM 629 C C . THR A 1 82 ? -2.487 21.155 -8.370 1.00 83.81 82 THR A C 1
ATOM 631 O O . THR A 1 82 ? -1.903 20.845 -9.403 1.00 83.81 82 THR A O 1
ATOM 634 N N . GLN A 1 83 ? -2.905 22.406 -8.152 1.00 76.62 83 GLN A N 1
ATOM 635 C CA . GLN A 1 83 ? -2.628 23.522 -9.076 1.00 76.62 83 GLN A CA 1
ATOM 636 C C . GLN A 1 83 ? -1.242 24.154 -8.851 1.00 76.62 83 GLN A C 1
ATOM 638 O O . GLN A 1 83 ? -0.811 24.989 -9.637 1.00 76.62 83 GLN A O 1
ATOM 643 N N . MET A 1 84 ? -0.546 23.758 -7.783 1.00 61.84 84 MET A N 1
ATOM 644 C CA . MET A 1 84 ? 0.778 24.253 -7.412 1.00 61.84 84 MET A CA 1
ATOM 645 C C . MET A 1 84 ? 1.822 23.235 -7.869 1.00 61.84 84 MET A C 1
ATOM 647 O O . MET A 1 84 ? 2.070 22.251 -7.177 1.00 61.84 84 MET A O 1
ATOM 651 N N . LEU A 1 85 ? 2.399 23.450 -9.049 1.00 55.50 85 LEU A N 1
ATOM 652 C CA . LEU A 1 85 ? 3.585 22.723 -9.496 1.00 55.50 85 LEU A CA 1
ATOM 653 C C . LEU A 1 85 ? 4.809 23.417 -8.895 1.00 55.50 85 LEU A C 1
ATOM 655 O O . LEU A 1 85 ?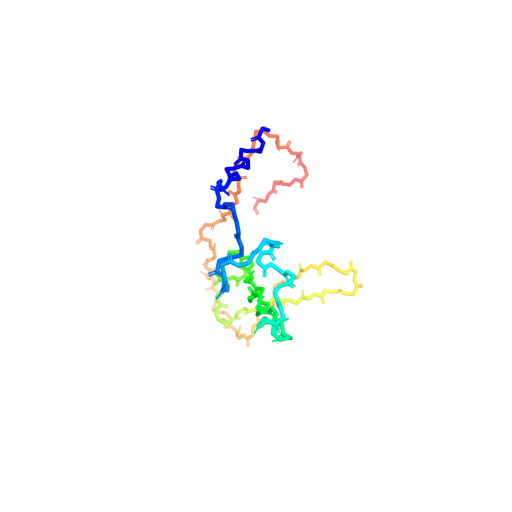 5.116 24.551 -9.260 1.00 55.50 85 LEU A O 1
ATOM 659 N N . HIS A 1 86 ? 5.503 22.759 -7.966 1.00 54.94 86 HIS A N 1
ATOM 660 C CA . HIS A 1 86 ? 6.878 23.143 -7.661 1.00 54.94 86 HIS A CA 1
ATOM 661 C C . HIS A 1 86 ? 7.756 22.695 -8.848 1.00 54.94 86 HIS A C 1
ATOM 663 O O . HIS A 1 86 ? 7.677 21.526 -9.228 1.00 54.94 86 HIS A O 1
ATOM 669 N N . PRO A 1 87 ? 8.585 23.573 -9.447 1.00 55.62 87 PRO A N 1
ATOM 670 C CA . PRO A 1 87 ? 9.337 23.271 -10.675 1.00 55.62 87 PRO A CA 1
ATOM 671 C C . PRO A 1 87 ? 10.283 22.060 -10.603 1.00 55.62 87 PRO A C 1
ATOM 673 O O . PRO A 1 87 ? 10.741 21.588 -11.637 1.00 55.62 87 PRO A O 1
ATOM 676 N N . ALA A 1 88 ? 10.590 21.566 -9.401 1.00 55.88 88 ALA A N 1
ATOM 677 C CA . ALA A 1 88 ? 11.526 20.467 -9.170 1.00 55.88 88 ALA A CA 1
ATOM 678 C C . ALA A 1 88 ? 10.889 19.060 -9.181 1.00 55.88 88 ALA A C 1
ATOM 680 O O . ALA A 1 88 ? 11.624 18.080 -9.155 1.00 55.88 88 ALA A O 1
ATOM 681 N N . GLU A 1 89 ? 9.558 18.934 -9.239 1.00 54.47 89 GLU A N 1
ATOM 682 C CA . GLU A 1 89 ? 8.856 17.634 -9.214 1.00 54.47 89 GLU A CA 1
ATOM 683 C C . GLU A 1 89 ? 8.178 17.304 -10.554 1.00 54.47 89 GLU A C 1
ATOM 685 O O . GLU A 1 89 ? 7.056 16.797 -10.615 1.00 54.47 89 GLU A O 1
ATOM 690 N N . ILE A 1 90 ? 8.851 17.618 -11.661 1.00 50.47 90 ILE A N 1
ATOM 691 C CA . ILE A 1 90 ? 8.444 17.145 -12.985 1.00 50.47 90 ILE A CA 1
ATOM 692 C C . ILE A 1 90 ? 9.043 15.748 -13.166 1.00 50.47 90 ILE A C 1
ATOM 694 O O . ILE A 1 90 ? 10.227 15.601 -13.460 1.00 50.47 90 ILE A O 1
ATOM 698 N N . PHE A 1 91 ? 8.220 14.720 -12.970 1.00 52.25 91 PHE A N 1
ATOM 699 C CA . PHE A 1 91 ? 8.550 13.354 -13.372 1.00 52.25 91 PHE A CA 1
ATOM 700 C C . PHE A 1 91 ? 8.459 13.275 -14.906 1.00 52.25 91 PHE A C 1
ATOM 702 O O . PHE A 1 91 ? 7.354 13.227 -15.451 1.00 52.25 91 PHE A O 1
ATOM 709 N N . LEU A 1 92 ? 9.613 13.365 -15.578 1.00 37.31 92 LEU A N 1
ATOM 710 C CA . LEU A 1 92 ? 9.786 13.091 -17.013 1.00 37.31 92 LEU A CA 1
ATOM 711 C C . LEU A 1 92 ? 9.837 11.584 -17.284 1.00 37.31 92 LEU A C 1
ATOM 713 O O . LEU A 1 92 ? 10.448 10.862 -16.462 1.00 37.31 92 LEU A O 1
#

Organism: Diploptera punctata (NCBI:txid6984)